Protein AF-A0A930EW94-F1 (afdb_monomer)

Secondary structure (DSSP, 8-state):
---STT-HHHHHHHHHHHHHHHHTT---------TT--SSHHHHHHHHHHHHHHHHHHHTT-

Solvent-accessible surface area (backbone atoms only — not comparable to full-atom values): 3770 Å² total; per-residue (Å²): 78,41,54,20,92,92,33,66,72,62,48,54,54,49,52,54,49,51,53,51,33,57,74,68,72,46,93,74,90,84,64,80,45,55,63,91,30,53,99,45,65,82,45,49,68,56,47,50,61,53,52,54,50,52,55,57,54,62,63,69,74,113

Mean predicted aligned error: 5.46 Å

Sequence (62 aa):
CGQGAWEHPMLEDTHRLEELLRYKNIPAHVEYWGFDVSHDWPWWEKQFPYYVNQLINTQSTN

Foldseek 3Di:
DEQEPPCVVVVVVLVVVVVVCVVVVNDDDRDYDYRVDDPDDVRVVVVVVVVVVVVVVVVVPD

Structure (mmCIF, N/CA/C/O backbone):
data_AF-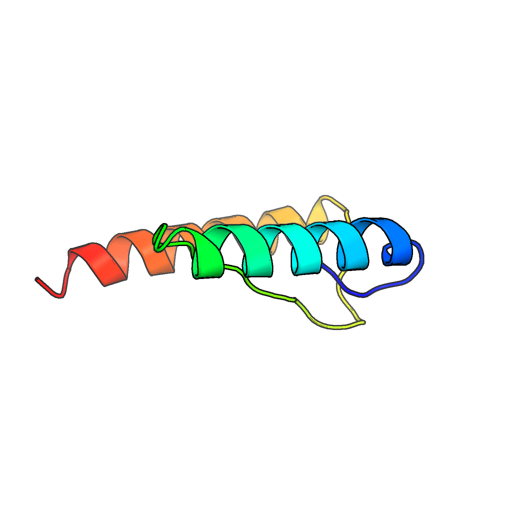A0A930EW94-F1
#
_entry.id   AF-A0A930EW94-F1
#
loop_
_atom_site.group_PDB
_atom_site.id
_atom_site.type_symbol
_atom_site.label_atom_id
_atom_site.label_alt_id
_atom_site.label_comp_id
_atom_site.label_asym_id
_atom_site.label_entity_id
_atom_site.label_seq_id
_atom_site.pdbx_PDB_ins_code
_atom_site.Cartn_x
_atom_site.Cartn_y
_atom_site.Cartn_z
_atom_site.occupancy
_atom_site.B_iso_or_equiv
_atom_site.auth_seq_id
_atom_site.auth_comp_id
_atom_site.auth_asym_id
_atom_site.auth_atom_id
_atom_site.pdbx_PDB_model_num
ATOM 1 N N . CYS A 1 1 ? 0.180 -2.424 -3.674 1.00 71.19 1 CYS A N 1
ATOM 2 C CA . CYS A 1 1 ? 1.577 -2.845 -3.950 1.00 71.19 1 CYS A CA 1
ATOM 3 C C . CYS A 1 1 ? 2.192 -1.938 -5.015 1.00 71.19 1 CYS A C 1
ATOM 5 O O . CYS A 1 1 ? 1.438 -1.237 -5.682 1.00 71.19 1 CYS A O 1
ATOM 7 N N . GLY A 1 2 ? 3.521 -1.915 -5.163 1.00 75.81 2 GLY A N 1
ATOM 8 C CA . GLY A 1 2 ? 4.142 -1.325 -6.354 1.00 75.81 2 GLY A CA 1
ATOM 9 C C . GLY A 1 2 ? 3.794 -2.138 -7.601 1.00 75.81 2 GLY A C 1
ATOM 10 O O . GLY A 1 2 ? 3.457 -3.317 -7.493 1.00 75.81 2 GLY A O 1
ATOM 11 N N . GLN A 1 3 ? 3.829 -1.505 -8.772 1.00 78.00 3 GLN A N 1
ATOM 12 C CA . GLN A 1 3 ? 3.608 -2.173 -10.064 1.00 78.00 3 GLN A CA 1
ATOM 13 C C . GLN A 1 3 ? 4.882 -2.193 -10.925 1.00 78.00 3 GLN A C 1
ATOM 15 O O . GLN A 1 3 ? 4.819 -2.400 -12.136 1.00 78.00 3 GLN A O 1
ATOM 20 N N . GLY A 1 4 ? 6.043 -1.945 -10.315 1.00 72.44 4 GLY A N 1
ATOM 21 C CA . GLY A 1 4 ? 7.338 -1.943 -10.985 1.00 72.44 4 GLY A CA 1
ATOM 22 C C . GLY A 1 4 ? 7.814 -3.326 -11.446 1.00 72.44 4 GLY A C 1
ATOM 23 O O . GLY A 1 4 ? 7.134 -4.349 -11.328 1.00 72.44 4 GLY A O 1
ATOM 24 N N . ALA A 1 5 ? 9.024 -3.359 -12.009 1.00 60.56 5 ALA A N 1
ATOM 25 C CA . ALA A 1 5 ? 9.628 -4.590 -12.509 1.00 60.56 5 ALA A CA 1
ATOM 26 C C . ALA A 1 5 ? 9.677 -5.679 -11.418 1.00 60.56 5 ALA A C 1
ATOM 28 O O . ALA A 1 5 ? 10.003 -5.390 -10.270 1.00 60.56 5 ALA A O 1
ATOM 29 N N . TRP A 1 6 ? 9.397 -6.926 -11.816 1.00 64.25 6 TRP A N 1
ATOM 30 C CA . TRP A 1 6 ? 9.405 -8.135 -10.969 1.00 64.25 6 TRP A CA 1
ATOM 31 C C . TRP A 1 6 ? 8.219 -8.319 -10.000 1.00 64.25 6 TRP A C 1
ATOM 33 O O . TRP A 1 6 ? 8.144 -9.351 -9.345 1.00 64.25 6 TRP A O 1
ATOM 43 N N . GLU A 1 7 ? 7.238 -7.411 -9.986 1.00 65.19 7 GLU A N 1
ATOM 44 C CA . GLU A 1 7 ? 6.045 -7.488 -9.109 1.00 65.19 7 GLU A CA 1
ATOM 45 C C . GLU A 1 7 ? 4.883 -8.317 -9.690 1.00 65.19 7 GLU A C 1
ATOM 47 O O . GLU A 1 7 ? 3.847 -8.477 -9.050 1.00 65.19 7 GLU A O 1
ATOM 52 N N . HIS A 1 8 ? 5.011 -8.835 -10.918 1.00 65.38 8 HIS A N 1
ATOM 53 C CA . HIS A 1 8 ? 3.869 -9.371 -11.675 1.00 65.38 8 HIS A CA 1
ATOM 54 C C . HIS A 1 8 ? 3.111 -10.513 -10.966 1.00 65.38 8 HIS A C 1
ATOM 56 O O . HIS A 1 8 ? 1.884 -10.436 -10.922 1.00 65.38 8 HIS A O 1
ATOM 62 N N . PRO A 1 9 ? 3.772 -11.523 -10.359 1.00 71.00 9 PRO A N 1
ATOM 63 C CA . PRO A 1 9 ? 3.052 -12.562 -9.617 1.00 71.00 9 PRO A CA 1
ATOM 64 C C . PRO A 1 9 ? 2.340 -12.017 -8.369 1.00 71.00 9 PRO A C 1
ATOM 66 O O . PRO A 1 9 ? 1.210 -12.392 -8.077 1.00 71.00 9 PRO A O 1
ATOM 69 N N . MET A 1 10 ? 2.972 -11.077 -7.658 1.00 77.56 10 MET A N 1
ATOM 70 C CA . MET A 1 10 ? 2.407 -10.487 -6.438 1.00 77.56 10 MET A CA 1
ATOM 71 C C . MET A 1 10 ? 1.204 -9.587 -6.748 1.00 77.56 10 MET A C 1
ATOM 73 O O . MET A 1 10 ? 0.295 -9.455 -5.925 1.00 77.56 10 MET A O 1
ATOM 77 N N . LEU A 1 11 ? 1.182 -8.970 -7.933 1.00 83.44 11 LEU A N 1
ATOM 78 C CA . LEU A 1 11 ? 0.078 -8.136 -8.390 1.00 83.44 11 LEU A CA 1
ATOM 79 C C . LEU A 1 11 ? -1.190 -8.967 -8.631 1.00 83.44 11 LEU A C 1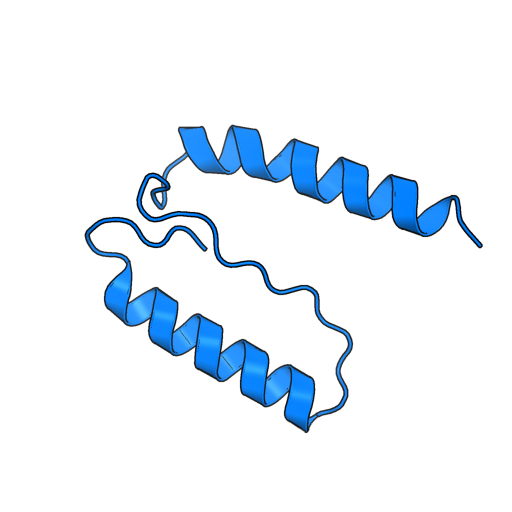
ATOM 81 O O . LEU A 1 11 ? -2.261 -8.587 -8.157 1.00 83.44 11 LEU A O 1
ATOM 85 N N . GLU A 1 12 ? -1.061 -10.115 -9.304 1.00 87.06 12 GLU A N 1
ATOM 86 C CA . GLU A 1 12 ? -2.171 -11.051 -9.532 1.00 87.06 12 GLU A CA 1
ATOM 87 C C . GLU A 1 12 ? -2.750 -11.567 -8.207 1.00 87.06 12 GLU A C 1
ATOM 89 O O . GLU A 1 12 ? -3.962 -11.482 -7.990 1.00 87.06 12 GLU A O 1
ATOM 94 N N . ASP A 1 13 ? -1.891 -11.994 -7.277 1.00 88.81 13 ASP A N 1
ATOM 95 C CA . ASP A 1 13 ? -2.315 -12.430 -5.941 1.00 88.81 13 ASP A CA 1
ATOM 96 C C . ASP A 1 13 ? -3.031 -11.310 -5.171 1.00 88.81 13 ASP A C 1
ATOM 98 O O . ASP A 1 13 ? -4.050 -11.546 -4.515 1.00 88.81 13 ASP A O 1
ATOM 102 N N . THR A 1 14 ? -2.539 -10.070 -5.279 1.00 90.56 14 THR A N 1
ATOM 103 C CA . THR A 1 14 ? -3.158 -8.907 -4.625 1.00 90.56 14 THR A CA 1
ATOM 104 C C . THR A 1 14 ? -4.546 -8.625 -5.203 1.00 90.56 14 THR A C 1
ATOM 106 O O . THR A 1 14 ? -5.485 -8.406 -4.439 1.00 90.56 14 THR A O 1
ATOM 109 N N . HIS A 1 15 ? -4.713 -8.671 -6.531 1.00 91.88 15 HIS A N 1
ATOM 110 C CA . HIS A 1 15 ? -6.029 -8.560 -7.178 1.00 91.88 15 HIS A CA 1
ATOM 111 C C . HIS A 1 15 ? -6.977 -9.667 -6.734 1.00 91.88 15 HIS A C 1
ATOM 113 O O 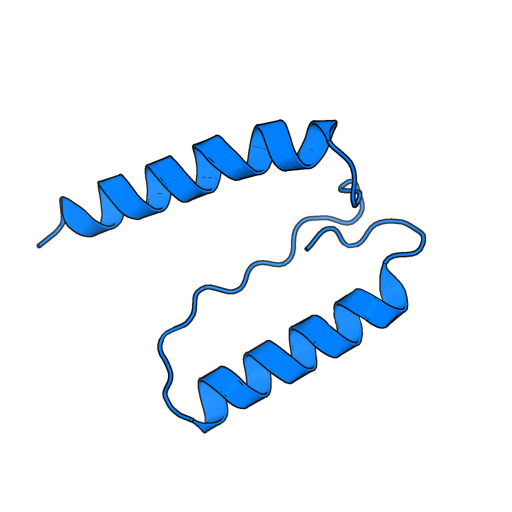. HIS A 1 15 ? -8.120 -9.397 -6.359 1.00 91.88 15 HIS A O 1
ATOM 119 N N . ARG A 1 16 ? -6.495 -10.911 -6.694 1.00 94.69 16 ARG A N 1
ATOM 120 C CA . ARG A 1 16 ? -7.317 -12.037 -6.263 1.00 94.69 16 ARG A CA 1
ATOM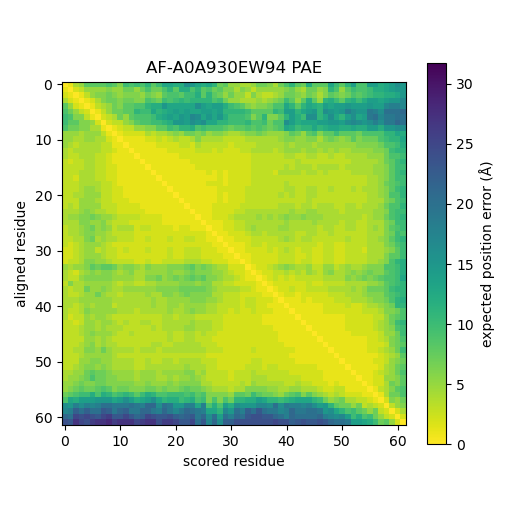 121 C C . ARG A 1 16 ? -7.763 -11.895 -4.809 1.00 94.69 16 ARG A C 1
ATOM 123 O O . ARG A 1 16 ? -8.908 -12.210 -4.480 1.00 94.69 16 ARG A O 1
ATOM 130 N N . LEU A 1 17 ? -6.881 -11.409 -3.939 1.00 93.88 17 LEU A N 1
ATOM 131 C CA . LEU A 1 17 ? -7.209 -11.126 -2.547 1.00 93.88 17 LEU A CA 1
ATOM 132 C C . LEU A 1 17 ? -8.256 -10.011 -2.429 1.00 93.88 17 LEU A C 1
ATOM 134 O O . LEU A 1 17 ? -9.220 -10.171 -1.680 1.00 93.88 17 LEU A O 1
ATOM 138 N N . GLU A 1 18 ? -8.110 -8.919 -3.183 1.00 95.19 18 GLU A N 1
ATOM 139 C CA . GLU A 1 18 ? -9.094 -7.832 -3.210 1.00 95.19 18 GLU A CA 1
ATOM 140 C C . GLU A 1 18 ? -10.485 -8.346 -3.615 1.00 95.19 18 GLU A C 1
ATOM 142 O O . GLU A 1 18 ? -11.473 -8.093 -2.920 1.00 95.19 18 GLU A O 1
ATOM 147 N N . GLU A 1 19 ? -10.567 -9.119 -4.700 1.00 96.69 19 GLU A N 1
ATOM 148 C CA . GLU A 1 19 ? -11.815 -9.735 -5.159 1.00 96.69 19 GLU A CA 1
ATOM 149 C C . GLU A 1 19 ? -12.463 -10.603 -4.078 1.00 96.69 19 GLU A C 1
ATOM 151 O O . GLU A 1 19 ? -13.677 -10.545 -3.874 1.00 96.69 19 GLU A O 1
ATOM 156 N N . LEU A 1 20 ? -11.665 -11.411 -3.373 1.00 97.62 20 LEU A N 1
ATOM 157 C CA . LEU A 1 20 ? -12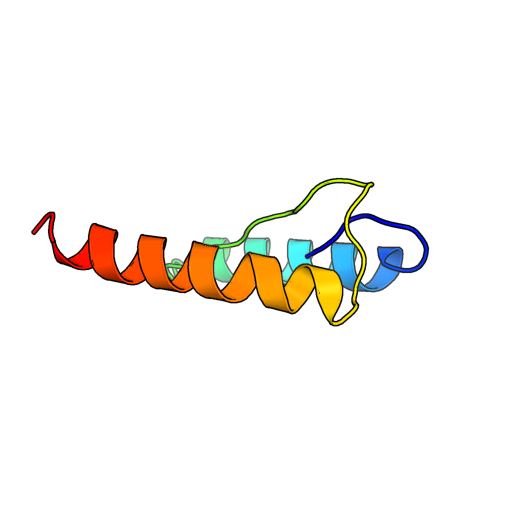.153 -12.280 -2.305 1.00 97.62 20 LEU A CA 1
ATOM 158 C C . LEU A 1 20 ? -12.688 -11.478 -1.116 1.00 97.62 20 LEU A C 1
ATOM 160 O O . LEU A 1 20 ? -13.749 -11.818 -0.589 1.00 97.62 20 LEU A O 1
ATOM 164 N N . LEU A 1 21 ? -11.995 -10.414 -0.708 1.00 97.31 21 LEU A N 1
ATOM 165 C CA . LEU A 1 21 ? -12.434 -9.537 0.380 1.00 97.31 21 LEU A CA 1
ATOM 166 C C . LEU A 1 21 ? -13.758 -8.851 0.024 1.00 97.31 21 LEU A C 1
ATOM 168 O O . LEU A 1 21 ? -14.702 -8.890 0.818 1.00 97.31 21 LEU A O 1
ATOM 172 N N . ARG A 1 22 ? -13.874 -8.338 -1.208 1.00 96.19 22 ARG A N 1
ATOM 173 C CA . ARG A 1 22 ? -15.120 -7.765 -1.740 1.00 96.19 22 ARG A CA 1
ATOM 174 C C . ARG A 1 22 ? -16.245 -8.796 -1.776 1.00 96.19 22 ARG A C 1
ATOM 176 O O . ARG A 1 22 ? -17.328 -8.532 -1.264 1.00 96.19 22 ARG A O 1
ATOM 183 N N . TYR A 1 23 ? -15.984 -9.989 -2.308 1.00 97.94 23 TYR A N 1
ATOM 184 C CA . TYR A 1 23 ? -16.963 -11.078 -2.373 1.00 97.94 23 TYR A CA 1
ATOM 185 C C . TYR A 1 23 ? -17.485 -11.488 -0.988 1.00 97.94 23 TYR A C 1
ATOM 187 O O . TYR A 1 23 ? -18.648 -11.861 -0.835 1.00 97.94 23 TYR A O 1
ATOM 195 N N . LYS A 1 24 ? -16.635 -11.413 0.040 1.00 97.81 24 LYS A N 1
ATOM 196 C CA . LYS A 1 24 ? -16.988 -11.745 1.426 1.00 97.81 24 LYS A CA 1
ATOM 197 C C . LYS A 1 24 ? -17.577 -10.574 2.216 1.00 97.81 24 LYS A C 1
ATOM 199 O O . LYS A 1 24 ? -17.876 -10.766 3.391 1.00 97.81 24 LYS A O 1
ATOM 204 N N . ASN A 1 25 ? -17.775 -9.406 1.600 1.00 96.62 25 ASN A N 1
ATOM 205 C CA . ASN A 1 25 ? -18.178 -8.170 2.280 1.00 96.62 25 ASN A CA 1
ATOM 206 C C . ASN A 1 25 ? -17.260 -7.814 3.463 1.00 96.62 25 ASN A C 1
ATOM 208 O O . ASN A 1 25 ? -17.722 -7.304 4.482 1.00 96.62 25 ASN A O 1
ATOM 212 N N . ILE A 1 26 ? -15.963 -8.107 3.342 1.00 97.06 26 ILE A N 1
ATOM 213 C CA . ILE A 1 26 ? -14.961 -7.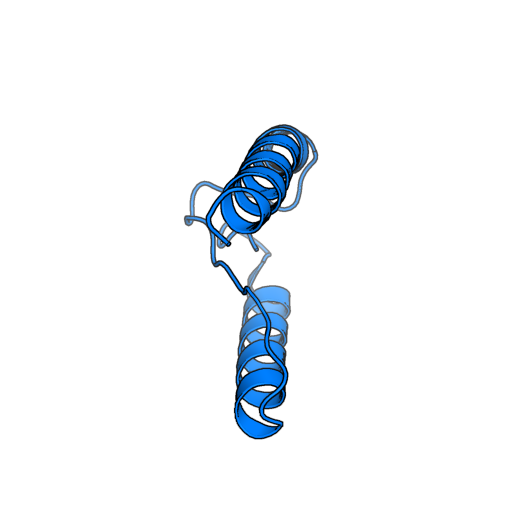717 4.332 1.00 97.06 26 ILE A CA 1
ATOM 214 C C . ILE A 1 26 ? -14.472 -6.319 3.947 1.00 97.06 26 ILE A C 1
ATOM 216 O O . ILE A 1 26 ? -13.902 -6.167 2.864 1.00 97.06 26 ILE A O 1
ATOM 220 N N . PRO A 1 27 ? -14.676 -5.294 4.796 1.00 92.19 27 PRO A N 1
ATOM 221 C CA . PRO A 1 27 ? -14.142 -3.968 4.536 1.00 92.19 27 PRO A CA 1
ATOM 222 C C . PRO A 1 27 ? -12.618 -4.037 4.510 1.00 92.19 27 PRO A C 1
ATOM 224 O O . PRO A 1 27 ? -11.982 -4.385 5.505 1.00 92.19 27 PRO A O 1
ATOM 227 N N . ALA A 1 28 ? -12.040 -3.722 3.361 1.00 91.81 28 ALA A N 1
ATOM 228 C CA . ALA A 1 28 ? -10.606 -3.691 3.166 1.00 91.81 28 ALA A CA 1
ATOM 229 C C . ALA A 1 28 ? -10.246 -2.511 2.274 1.00 91.81 28 ALA A C 1
ATOM 231 O O . ALA A 1 28 ? -10.966 -2.187 1.328 1.00 91.81 28 ALA A O 1
ATOM 232 N N . HIS A 1 29 ? -9.116 -1.891 2.589 1.00 89.25 29 HIS A N 1
ATOM 233 C CA . HIS A 1 29 ? -8.535 -0.834 1.784 1.00 89.25 29 HIS A CA 1
ATOM 234 C C . HIS A 1 29 ? -7.347 -1.411 1.023 1.00 89.25 29 HIS A C 1
ATOM 236 O O . HIS A 1 29 ? -6.356 -1.811 1.634 1.00 89.25 29 HIS A O 1
ATOM 242 N N . VAL A 1 30 ? -7.480 -1.518 -0.296 1.00 91.50 30 VAL A N 1
ATOM 243 C CA . VAL A 1 30 ? -6.451 -2.068 -1.183 1.00 91.50 30 VAL A CA 1
ATOM 244 C C . VAL A 1 30 ? -6.064 -0.987 -2.181 1.00 91.50 30 VAL A C 1
ATOM 246 O O . VAL A 1 30 ? -6.918 -0.464 -2.892 1.00 91.50 30 VAL A O 1
ATOM 249 N N . GLU A 1 31 ? -4.774 -0.656 -2.234 1.00 90.62 31 GLU A N 1
ATOM 250 C CA . GLU A 1 31 ? -4.236 0.322 -3.176 1.00 90.62 31 GLU A CA 1
ATOM 251 C C . GLU A 1 31 ? -3.106 -0.261 -4.028 1.00 90.62 31 GLU A C 1
ATOM 253 O O . GLU A 1 31 ? -2.179 -0.925 -3.539 1.00 90.62 31 GLU A O 1
ATOM 258 N N . TYR A 1 32 ? -3.143 0.084 -5.312 1.00 90.25 32 TYR A N 1
ATOM 259 C CA . TYR A 1 32 ? -2.099 -0.205 -6.286 1.00 90.25 32 TYR A CA 1
ATOM 260 C C . TYR A 1 32 ? -1.327 1.076 -6.573 1.00 90.25 32 TYR A C 1
ATOM 262 O O . TYR A 1 32 ? -1.873 2.061 -7.063 1.00 90.25 32 TYR A O 1
ATOM 270 N N . TRP A 1 33 ? -0.049 1.062 -6.222 1.00 88.00 33 TRP A N 1
ATOM 271 C CA . TRP A 1 33 ? 0.865 2.178 -6.399 1.00 88.00 33 TRP A CA 1
ATOM 272 C C . TRP A 1 33 ? 1.507 2.078 -7.790 1.00 88.00 33 TRP A C 1
ATOM 274 O O . TRP A 1 33 ? 1.499 1.012 -8.407 1.00 88.00 33 TRP A O 1
ATOM 284 N N . GLY A 1 34 ? 1.983 3.205 -8.322 1.00 86.44 34 GLY A N 1
ATOM 285 C CA . GLY A 1 34 ? 2.417 3.341 -9.717 1.00 86.44 34 GLY A CA 1
ATOM 286 C C . GLY A 1 34 ? 3.519 2.373 -10.173 1.00 86.44 34 GLY A C 1
ATOM 287 O O . GLY A 1 34 ? 4.134 1.648 -9.391 1.00 86.44 34 GLY A O 1
ATOM 288 N N . PHE A 1 35 ? 3.784 2.382 -11.480 1.00 85.19 35 PHE A N 1
ATOM 289 C CA . PHE A 1 35 ? 4.839 1.576 -12.111 1.00 85.19 35 PHE A CA 1
ATOM 290 C C . PHE A 1 35 ? 6.261 2.035 -11.746 1.00 85.19 35 PHE A C 1
ATOM 292 O O . PHE A 1 35 ? 7.227 1.319 -11.994 1.00 85.19 35 PHE A O 1
ATOM 299 N N . ASP A 1 36 ? 6.397 3.223 -11.158 1.00 87.19 36 ASP A N 1
ATOM 300 C CA . ASP A 1 36 ? 7.639 3.784 -10.625 1.00 87.19 36 ASP A CA 1
ATOM 301 C C . ASP A 1 36 ? 7.931 3.338 -9.179 1.00 87.19 36 ASP A C 1
ATOM 303 O O . ASP A 1 36 ? 8.959 3.710 -8.611 1.00 87.19 36 ASP A O 1
ATOM 307 N N . VAL A 1 37 ? 7.054 2.514 -8.592 1.00 86.38 37 VAL A N 1
ATOM 308 C CA . VAL A 1 37 ? 7.137 2.021 -7.212 1.00 86.38 37 VAL A CA 1
ATOM 309 C C . VAL A 1 37 ? 7.646 0.580 -7.180 1.00 86.38 37 VAL A C 1
ATOM 311 O O . VAL A 1 37 ? 7.184 -0.263 -7.950 1.00 86.38 37 VAL A O 1
ATOM 314 N N . SER A 1 38 ? 8.569 0.282 -6.262 1.00 83.38 38 SER A N 1
ATOM 315 C CA . SER A 1 38 ? 9.180 -1.046 -6.090 1.00 83.38 38 SER A CA 1
ATOM 316 C C . SER A 1 38 ? 8.951 -1.639 -4.696 1.00 83.38 38 SER A C 1
ATOM 318 O O . SER A 1 38 ? 8.714 -0.904 -3.734 1.00 83.38 38 SER A O 1
ATOM 320 N N . HIS A 1 39 ? 9.096 -2.965 -4.581 1.00 83.81 39 HIS A N 1
ATOM 321 C CA . HIS A 1 39 ? 9.077 -3.738 -3.331 1.00 83.81 39 HIS A CA 1
ATOM 322 C C . HIS A 1 39 ? 10.319 -3.528 -2.447 1.00 83.81 39 HIS A C 1
ATOM 324 O O . HIS A 1 39 ? 11.001 -4.483 -2.077 1.00 83.81 39 HIS A O 1
ATOM 330 N N . ASP A 1 40 ? 10.669 -2.284 -2.136 1.00 86.25 40 ASP A N 1
ATOM 331 C CA . ASP A 1 40 ? 11.870 -1.994 -1.355 1.00 86.25 40 ASP A CA 1
ATOM 332 C C . ASP A 1 40 ? 11.637 -0.880 -0.332 1.00 86.25 40 ASP A C 1
ATOM 334 O O . ASP A 1 40 ? 10.691 -0.086 -0.414 1.00 86.25 40 ASP A O 1
ATOM 338 N N . TRP A 1 41 ? 12.545 -0.818 0.635 1.00 90.00 41 TRP A N 1
ATOM 339 C CA . TRP A 1 41 ? 12.519 0.077 1.777 1.00 90.00 41 TRP A CA 1
ATOM 340 C C . TRP A 1 41 ? 12.207 1.546 1.439 1.00 90.00 41 TRP A C 1
ATOM 342 O O . TRP A 1 41 ? 11.345 2.113 2.115 1.00 90.00 41 TRP A O 1
ATOM 352 N N . PRO A 1 42 ? 12.789 2.177 0.393 1.00 91.81 42 PRO A N 1
ATOM 353 C CA . PRO A 1 42 ? 12.505 3.583 0.091 1.00 91.81 42 PRO A CA 1
ATOM 354 C C . PRO A 1 42 ? 11.027 3.874 -0.204 1.00 91.81 42 PRO A C 1
ATOM 356 O O . PRO A 1 42 ? 10.568 5.005 -0.042 1.00 91.81 42 PRO A O 1
ATOM 359 N N . TRP A 1 43 ? 10.273 2.875 -0.672 1.00 90.88 43 TRP A N 1
ATOM 360 C CA . TRP A 1 43 ? 8.837 3.006 -0.905 1.00 90.88 43 TRP A CA 1
ATOM 361 C C . TRP A 1 43 ? 8.017 2.668 0.332 1.00 90.88 43 TRP A C 1
ATOM 363 O O . TRP A 1 43 ? 7.016 3.338 0.583 1.00 90.88 43 TRP A O 1
ATOM 373 N N . TRP A 1 44 ? 8.466 1.719 1.153 1.00 90.50 44 TRP A N 1
ATOM 374 C CA . TRP A 1 44 ? 7.832 1.431 2.441 1.00 90.50 44 TRP A CA 1
ATOM 375 C C . TRP A 1 44 ? 7.917 2.620 3.403 1.00 90.50 44 TRP A C 1
ATOM 377 O O . TRP A 1 44 ? 6.926 2.954 4.052 1.00 90.50 44 TRP A O 1
ATOM 387 N N . GLU A 1 45 ? 9.052 3.324 3.423 1.00 95.69 45 GLU A N 1
ATOM 388 C CA . GLU A 1 45 ? 9.241 4.554 4.201 1.00 95.69 45 GLU A CA 1
ATOM 389 C C . GLU A 1 45 ? 8.230 5.648 3.812 1.00 95.69 45 GLU A C 1
ATOM 391 O O . GLU A 1 45 ? 7.750 6.379 4.675 1.00 95.69 45 GLU A O 1
ATOM 396 N N . LYS A 1 46 ? 7.848 5.737 2.530 1.00 94.38 46 LYS A N 1
ATOM 397 C CA . LYS A 1 46 ? 6.832 6.688 2.036 1.00 94.38 46 LYS A CA 1
ATOM 398 C C . LYS A 1 46 ? 5.403 6.215 2.308 1.00 94.38 46 LYS A C 1
ATOM 400 O O . LYS A 1 46 ? 4.534 7.022 2.634 1.00 94.38 46 LYS A O 1
ATOM 405 N N . GLN A 1 47 ? 5.152 4.916 2.159 1.00 92.62 47 GLN A N 1
ATOM 406 C CA . GLN A 1 47 ? 3.832 4.309 2.341 1.00 92.62 47 GLN A CA 1
ATOM 407 C C . GLN A 1 47 ? 3.374 4.342 3.799 1.00 92.62 47 GLN A C 1
ATOM 409 O O . GLN A 1 47 ? 2.203 4.600 4.068 1.00 92.62 47 GLN A O 1
ATOM 414 N N . PHE A 1 48 ? 4.284 4.124 4.748 1.00 94.19 48 PHE A N 1
ATOM 415 C CA . PHE A 1 48 ? 3.939 4.085 6.167 1.00 94.19 48 PHE A CA 1
ATOM 416 C C . PHE A 1 48 ? 3.249 5.369 6.676 1.00 94.19 48 PHE A C 1
ATOM 418 O O . PHE A 1 48 ? 2.111 5.276 7.143 1.00 94.19 48 PHE A O 1
ATOM 425 N N . PRO A 1 49 ? 3.841 6.576 6.559 1.00 95.88 49 PRO A N 1
ATOM 426 C CA . PRO A 1 49 ? 3.181 7.802 7.001 1.00 95.88 49 PRO A CA 1
ATOM 427 C C . PRO A 1 49 ? 1.916 8.110 6.189 1.00 95.88 49 PRO A C 1
ATOM 429 O O . PRO A 1 49 ? 0.972 8.669 6.742 1.00 95.88 49 PRO A O 1
ATOM 432 N N . TYR A 1 50 ? 1.856 7.730 4.908 1.00 94.31 50 TYR A N 1
ATOM 433 C CA . TYR A 1 50 ? 0.654 7.880 4.084 1.00 94.31 50 TYR A CA 1
ATOM 434 C C . TYR A 1 50 ? -0.539 7.119 4.685 1.00 94.31 50 TYR A C 1
ATOM 436 O O . TYR A 1 50 ? -1.575 7.727 4.959 1.00 94.31 50 TYR A O 1
ATOM 444 N N . TYR A 1 51 ? -0.374 5.826 4.981 1.00 92.62 51 TYR A N 1
ATOM 445 C CA . TYR A 1 51 ? -1.446 5.010 5.559 1.00 92.62 51 TYR A CA 1
ATOM 446 C C . TYR A 1 51 ? -1.765 5.389 7.005 1.00 92.62 51 TYR A C 1
ATOM 448 O O . TYR A 1 51 ? -2.936 5.452 7.373 1.00 92.62 51 TYR A O 1
ATOM 456 N N . VAL A 1 52 ? -0.756 5.694 7.828 1.00 94.31 52 VAL A N 1
ATOM 457 C CA . VAL A 1 52 ? -0.985 6.144 9.211 1.00 94.31 52 VAL A CA 1
ATOM 458 C C . VAL A 1 52 ? -1.829 7.420 9.235 1.00 94.31 52 VAL A C 1
ATOM 460 O O . VAL A 1 52 ? -2.801 7.495 9.986 1.00 94.31 52 VAL A O 1
ATOM 463 N N . ASN A 1 53 ? -1.526 8.393 8.372 1.00 94.19 53 ASN A N 1
ATOM 464 C CA . ASN A 1 53 ? -2.316 9.618 8.272 1.00 94.19 53 ASN A CA 1
ATOM 465 C C . ASN A 1 53 ? -3.749 9.344 7.802 1.00 94.19 53 ASN A C 1
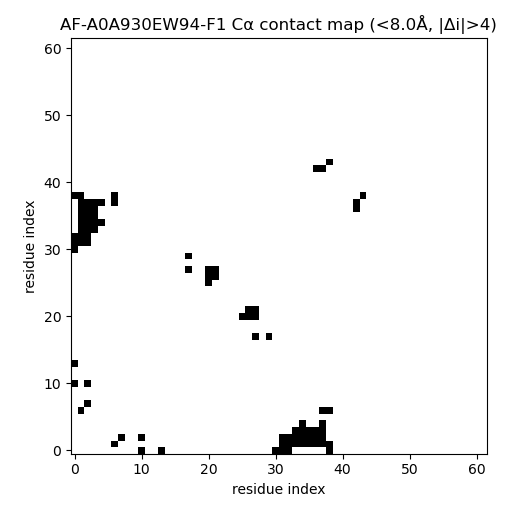ATOM 467 O O . ASN 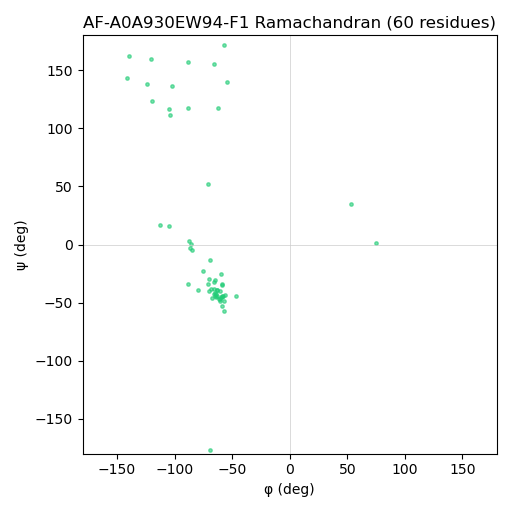A 1 53 ? -4.687 9.895 8.374 1.00 94.19 53 ASN A O 1
ATOM 471 N N . GLN A 1 54 ? -3.948 8.477 6.803 1.00 90.19 54 GLN A N 1
ATOM 472 C CA . GLN A 1 54 ? -5.297 8.085 6.383 1.00 90.19 54 GLN A CA 1
ATOM 473 C C . GLN 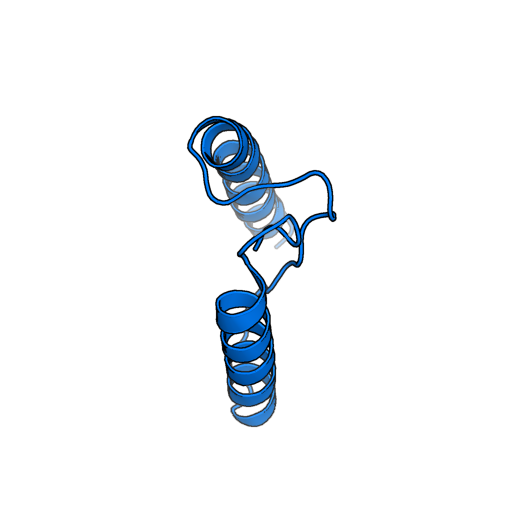A 1 54 ? -6.096 7.455 7.529 1.00 90.19 54 GLN A C 1
ATOM 475 O O . GLN A 1 54 ? -7.250 7.830 7.743 1.00 90.19 54 GLN A O 1
ATOM 480 N N . LEU A 1 55 ? -5.488 6.540 8.291 1.00 88.56 55 LEU A N 1
ATOM 481 C CA . LEU A 1 55 ? -6.137 5.876 9.422 1.00 88.56 55 LEU A CA 1
ATOM 482 C C . LEU A 1 55 ? -6.551 6.883 10.499 1.00 88.56 55 LEU A C 1
ATOM 484 O O . LEU A 1 55 ? -7.695 6.862 10.944 1.00 88.56 55 LEU A O 1
ATOM 488 N N . ILE A 1 56 ? -5.658 7.799 10.881 1.00 92.38 56 ILE A N 1
ATOM 489 C CA . ILE A 1 56 ? -5.941 8.819 11.902 1.00 92.38 56 ILE A CA 1
ATOM 490 C C . ILE A 1 56 ? -7.040 9.788 11.430 1.00 92.38 56 ILE A C 1
ATOM 492 O O . ILE A 1 56 ? -7.958 10.116 12.188 1.00 92.38 56 ILE A O 1
ATOM 496 N N . ASN A 1 57 ? -6.997 10.212 10.166 1.00 87.56 57 ASN A N 1
ATOM 497 C CA . ASN A 1 57 ? -7.970 11.155 9.609 1.00 87.56 57 ASN A CA 1
ATOM 498 C C . ASN A 1 57 ? -9.360 10.525 9.423 1.00 87.56 57 ASN A C 1
ATOM 500 O O . ASN A 1 57 ? -10.371 11.191 9.646 1.00 87.56 57 ASN A O 1
ATOM 504 N N . THR A 1 58 ? -9.419 9.234 9.089 1.00 77.19 58 THR A N 1
ATOM 505 C CA . THR A 1 58 ? -10.680 8.479 8.983 1.00 77.19 58 THR A CA 1
ATOM 506 C C . THR A 1 58 ? -11.366 8.333 10.347 1.00 77.19 58 THR A C 1
ATOM 508 O O . THR A 1 58 ? -12.589 8.351 10.428 1.00 77.19 58 THR A O 1
ATOM 511 N N . GLN A 1 59 ? -10.603 8.251 11.444 1.00 61.09 59 GLN A N 1
ATOM 512 C CA . GLN A 1 59 ? -11.166 8.204 12.803 1.00 61.09 59 GLN A CA 1
ATOM 513 C C . GLN A 1 59 ? -11.678 9.567 13.293 1.00 61.09 59 GLN A C 1
ATOM 515 O O . GLN A 1 59 ? -12.525 9.621 14.176 1.00 61.09 59 GLN A O 1
ATOM 520 N N . SER A 1 60 ? -11.181 10.669 12.725 1.00 58.62 60 SER A N 1
ATOM 521 C CA . SER A 1 60 ? -11.541 12.035 13.139 1.00 58.62 60 SER A CA 1
ATOM 522 C C . SER A 1 60 ? -12.821 12.565 12.475 1.00 58.62 60 SER A C 1
ATOM 524 O O . SER A 1 60 ? -13.255 13.672 12.779 1.00 58.62 60 SER A O 1
ATOM 526 N N . THR A 1 61 ? -13.405 11.807 11.544 1.00 52.53 61 THR A N 1
ATOM 527 C CA . THR A 1 61 ? -14.602 12.183 10.769 1.00 52.53 61 THR A CA 1
ATOM 528 C C . THR A 1 61 ? -15.886 11.466 11.214 1.00 52.53 61 THR A C 1
ATOM 530 O O . THR A 1 61 ? -16.879 11.517 10.491 1.00 52.53 61 THR A O 1
ATOM 533 N N . ASN A 1 62 ? -15.895 10.861 12.410 1.00 43.62 62 ASN A N 1
ATOM 534 C CA . ASN A 1 62 ? -17.087 10.280 13.048 1.00 43.62 62 ASN A CA 1
ATOM 535 C C . ASN A 1 62 ? -17.505 11.044 14.305 1.00 43.62 62 ASN A C 1
ATOM 537 O O . ASN A 1 62 ? -16.605 11.425 15.086 1.00 43.62 62 ASN A O 1
#

Radius of gyration: 13.5 Å; Cα contacts (8 Å, |Δi|>4): 43; chains: 1; bounding box: 31×25×26 Å

pLDDT: mean 85.48, std 12.34, range [43.62, 97.94]